Protein AF-A0A368GBN4-F1 (afdb_monomer)

Mean predicted aligned error: 14.67 Å

InterPro domains:
  IPR002645 STAS domain [PF01740] (17-72)
  IPR002645 STAS domain [PS50801] (1-72)
  IPR036513 STAS domain superfamily [G3DSA:3.30.750.24] (5-72)
  IPR036513 STAS domain superfamily [SSF52091] (21-71)

Secondary structure (DSSP, 8-state):
--------------------GGG--TT---EEEEE-TT-S---HHHHHHHHHHHHHHHHTTPEEEEES----

Organism: Ancylostoma caninum (NCBI:txid29170)

Sequence (72 aa):
MGLGSDKVESAEKDSSLERPDTLFKEGSLHFLIIECSAMAYCDYMAATAFNEVAKDCKDNGVILYIAGANGE

Foldseek 3Di:
DDDDDDDPDDDPPPPPPPPPPPPDDPPDAAEDEAECLVPPDADPVNVVVVVVVVVVCVVSNHHYHYHNPPDD

Solvent-accessible surface area (backbone atoms only — not comparable to full-atom values): 4958 Å² total; per-residue (Å²): 134,88,82,91,80,86,78,84,74,79,78,79,71,75,77,75,81,67,74,73,75,84,82,59,68,89,90,62,75,54,70,45,78,46,81,29,68,85,59,90,76,77,53,75,67,54,51,51,52,52,50,53,52,50,48,53,29,55,78,67,69,22,48,77,42,82,39,60,64,86,82,126

Radius of gyration: 24.75 Å; Cα contacts (8 Å, |Δi|>4): 42; chains: 1; bounding box: 44×35×73 Å

Nearest PDB structures (foldseek):
  6ki2-assembly1_B  TM=9.211E-01  e=1.192E-01  Synechocystis sp. PCC 6803
  5da0-assembly1_A  TM=8.065E-01  e=1.929E-01  Deinococcus geothermalis DSM 11300
  8iet-assembly1_B  TM=8.976E-01  e=5.051E-01  Homo sapiens
  5h6t-assembly1_A  TM=6.728E-01  e=8.754E-01  Microbacterium sp. HM58-2
  8xac-assembly1_C  TM=6.314E-01  e=1.865E+00  Pseudonocardia acaciae

pLDDT: mean 76.12, std 19.76, range [37.03, 97.62]

Structure (mmCIF, N/CA/C/O backbone):
data_AF-A0A368GBN4-F1
#
_entry.id   AF-A0A368GBN4-F1
#
loop_
_atom_site.group_PDB
_atom_site.id
_atom_site.type_symbol
_atom_site.label_atom_id
_atom_site.label_alt_id
_atom_site.label_comp_id
_atom_site.label_asym_id
_atom_site.label_entity_id
_atom_site.label_seq_id
_atom_site.pdbx_PDB_ins_code
_atom_site.Cartn_x
_atom_site.Cartn_y
_atom_site.Cartn_z
_atom_site.occupancy
_atom_site.B_iso_or_equiv
_atom_site.auth_seq_id
_atom_site.auth_comp_id
_atom_site.auth_asym_id
_atom_site.auth_atom_id
_atom_site.pdbx_PDB_model_num
ATOM 1 N N . MET A 1 1 ? -30.649 -19.723 60.042 1.00 37.31 1 MET A N 1
ATOM 2 C CA . MET A 1 1 ? -29.598 -20.747 59.856 1.00 37.31 1 MET A CA 1
ATOM 3 C C . MET A 1 1 ? -30.203 -21.804 58.938 1.00 37.31 1 MET A C 1
ATOM 5 O O . MET A 1 1 ? -31.176 -22.400 59.364 1.00 37.31 1 MET A O 1
ATOM 9 N N . GLY A 1 2 ? -29.979 -21.721 57.618 1.00 37.03 2 GLY A N 1
ATOM 10 C CA . GLY A 1 2 ? -29.067 -22.599 56.842 1.00 37.03 2 GLY A CA 1
ATOM 11 C C . GLY A 1 2 ? -29.810 -23.897 56.467 1.00 37.03 2 GLY A C 1
ATOM 12 O O . GLY A 1 2 ? -30.384 -24.497 57.359 1.00 37.03 2 GLY A O 1
ATOM 13 N N . LEU A 1 3 ? -29.938 -24.390 55.233 1.00 42.94 3 LEU A N 1
ATOM 14 C CA . LEU A 1 3 ? -29.167 -24.366 53.977 1.00 42.94 3 LEU A CA 1
ATOM 15 C C . LEU A 1 3 ? -30.211 -24.478 52.826 1.00 42.94 3 LEU A C 1
ATOM 17 O O . LEU A 1 3 ? -31.251 -25.090 53.031 1.00 42.94 3 LEU A O 1
ATOM 21 N N . GLY A 1 4 ? -30.101 -23.857 51.650 1.00 43.16 4 GLY A N 1
ATOM 22 C CA . GLY A 1 4 ? -28.994 -23.956 50.699 1.00 43.16 4 GLY A CA 1
ATOM 23 C C . GLY A 1 4 ? -29.217 -25.163 49.778 1.00 43.16 4 GLY A C 1
ATOM 24 O O . GLY A 1 4 ? -28.717 -26.246 50.063 1.00 43.16 4 GLY A O 1
ATOM 25 N N . SER A 1 5 ? -30.005 -25.012 48.713 1.00 53.28 5 SER A N 1
ATOM 26 C CA . SER A 1 5 ? -30.110 -25.996 47.623 1.00 53.28 5 SER A CA 1
ATOM 27 C C . SER A 1 5 ? -30.416 -25.257 46.325 1.00 53.28 5 SER A C 1
ATOM 29 O O . SER A 1 5 ? -31.555 -25.203 45.866 1.00 53.28 5 SER A O 1
ATOM 31 N N . ASP A 1 6 ? -29.373 -24.634 45.783 1.00 44.47 6 ASP A N 1
ATOM 32 C CA . ASP A 1 6 ? -29.365 -24.055 44.447 1.00 44.47 6 ASP A CA 1
ATOM 33 C C . ASP A 1 6 ? -29.535 -25.174 43.418 1.00 44.47 6 ASP A C 1
ATOM 35 O O . ASP A 1 6 ? -28.667 -26.030 43.230 1.00 44.47 6 ASP A O 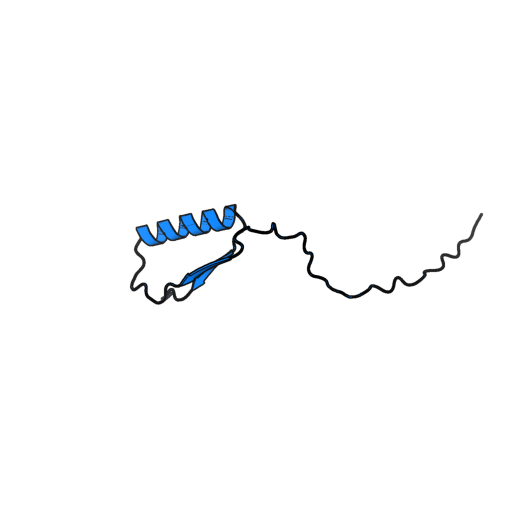1
ATOM 39 N N . LYS A 1 7 ? -30.691 -25.185 42.759 1.00 48.28 7 LYS A N 1
ATOM 40 C CA . LYS A 1 7 ? -30.933 -26.029 41.598 1.00 48.28 7 LYS A CA 1
ATOM 41 C C . LYS A 1 7 ? -30.312 -25.316 40.398 1.00 48.28 7 LYS A C 1
ATOM 43 O O . LYS A 1 7 ? -30.867 -24.350 39.886 1.00 48.28 7 LYS A O 1
ATOM 48 N N . VAL A 1 8 ? -29.121 -25.761 40.006 1.00 49.19 8 VAL A N 1
ATOM 49 C CA . VAL A 1 8 ? -28.437 -25.313 38.789 1.00 49.19 8 VAL A CA 1
ATOM 50 C C . VAL A 1 8 ? -29.223 -25.859 37.600 1.00 49.19 8 VAL A C 1
ATOM 52 O O . VAL A 1 8 ? -29.076 -27.021 37.230 1.00 49.19 8 VAL A O 1
ATOM 55 N N . GLU A 1 9 ? -30.121 -25.045 37.053 1.00 45.78 9 GLU A N 1
ATOM 56 C CA . GLU A 1 9 ? -30.819 -25.360 35.812 1.00 45.78 9 GLU A CA 1
ATOM 57 C C . GLU A 1 9 ? -29.909 -24.952 34.651 1.00 45.78 9 GLU A C 1
ATOM 59 O O . GLU A 1 9 ? -29.553 -23.784 34.486 1.00 45.78 9 GLU A O 1
ATOM 64 N N . SER A 1 10 ? -29.431 -25.967 33.932 1.00 46.38 10 SER A N 1
ATOM 65 C CA . SER A 1 10 ? -28.500 -25.865 32.818 1.00 46.38 10 SER A CA 1
ATOM 66 C C . SER A 1 10 ? -28.988 -24.849 31.793 1.00 46.38 10 SER A C 1
ATOM 68 O O . SER A 1 10 ? -29.956 -25.094 31.080 1.00 46.38 10 SER A O 1
ATOM 70 N N . ALA A 1 11 ? -28.280 -23.726 31.685 1.00 50.59 11 ALA A N 1
ATOM 71 C CA . ALA A 1 11 ? -28.362 -22.882 30.509 1.00 50.59 11 ALA A CA 1
ATOM 72 C C . ALA A 1 11 ? -27.798 -23.691 29.336 1.00 50.59 11 ALA A C 1
ATOM 74 O O . ALA A 1 11 ? -26.579 -23.810 29.182 1.00 50.59 11 ALA A O 1
ATOM 75 N N . GLU A 1 12 ? -28.688 -24.29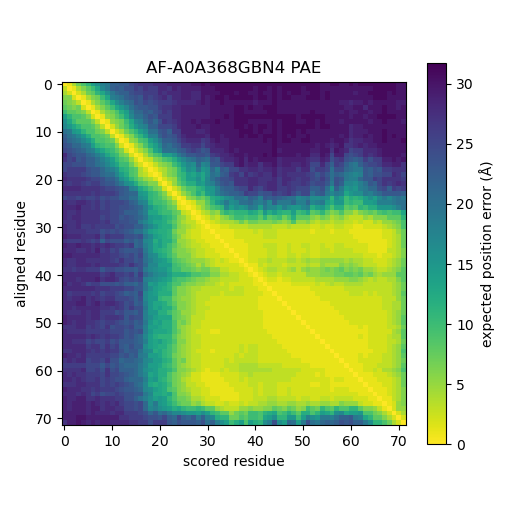3 28.548 1.00 53.00 12 GLU A N 1
ATOM 76 C CA . GLU A 1 12 ? -28.386 -24.722 27.190 1.00 53.00 12 GLU A CA 1
ATOM 77 C C . GLU A 1 12 ? -27.876 -23.481 26.456 1.00 53.00 12 GLU A C 1
ATOM 79 O O . GLU A 1 12 ? -28.634 -22.604 26.049 1.00 53.00 12 GLU A O 1
ATOM 84 N N . LYS A 1 13 ? -26.547 -23.346 26.409 1.00 52.72 13 LYS A N 1
ATOM 85 C CA . LYS A 1 13 ? -25.870 -22.363 25.577 1.00 52.72 13 LYS A CA 1
ATOM 86 C C . LYS A 1 13 ? -26.169 -22.759 24.146 1.00 52.72 13 LYS A C 1
ATOM 88 O O . LYS A 1 13 ? -25.489 -23.620 23.591 1.00 52.72 13 LYS A O 1
ATOM 93 N N . ASP A 1 14 ? -27.202 -22.128 23.611 1.00 52.47 14 ASP A N 1
ATOM 94 C CA . ASP A 1 14 ? -27.404 -21.941 22.189 1.00 52.47 14 ASP A CA 1
ATOM 95 C C . ASP A 1 14 ? -26.042 -21.560 21.593 1.00 52.47 14 ASP A C 1
ATOM 97 O O . ASP A 1 14 ? -25.462 -20.516 21.901 1.00 52.47 14 ASP A O 1
ATOM 101 N N . SER A 1 15 ? -25.431 -22.515 20.897 1.00 57.19 15 SER A N 1
ATOM 102 C CA . SER A 1 15 ? -24.083 -22.402 20.346 1.00 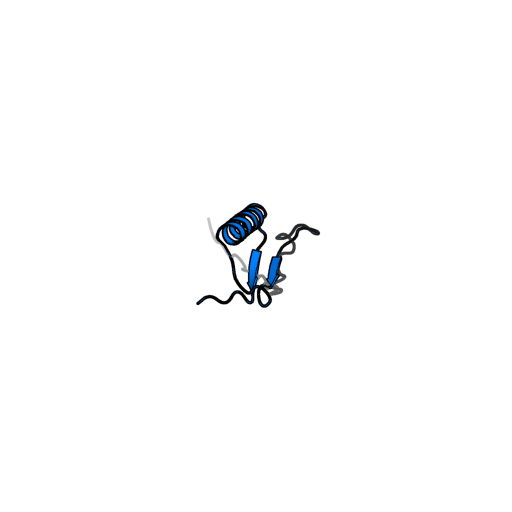57.19 15 SER A CA 1
ATOM 103 C C . SER A 1 15 ? -24.132 -21.861 18.924 1.00 57.19 15 SER A C 1
ATOM 105 O O . SER A 1 15 ? -23.258 -22.158 18.106 1.00 57.19 15 SER A O 1
ATOM 107 N N . SER A 1 16 ? -25.125 -21.019 18.628 1.00 57.47 16 SER A N 1
ATOM 108 C CA . SER A 1 16 ? -25.026 -20.106 17.508 1.00 57.47 16 SER A CA 1
ATOM 109 C C . SER A 1 16 ? -23.948 -19.075 17.861 1.00 57.47 16 SER A C 1
ATOM 111 O O . SER A 1 16 ? -24.156 -18.057 18.517 1.00 57.47 16 SER A O 1
ATOM 113 N N . LEU A 1 17 ? -22.712 -19.385 17.466 1.00 59.62 17 LEU A N 1
ATOM 114 C CA . LEU A 1 17 ? -21.643 -18.402 17.326 1.00 59.62 17 LEU A CA 1
ATOM 115 C C . LEU A 1 17 ? -22.039 -17.447 16.193 1.00 59.62 17 LEU A C 1
ATOM 117 O O . LEU A 1 17 ? -21.450 -17.466 15.114 1.00 59.62 17 LEU A O 1
ATOM 121 N N . GLU A 1 18 ? -23.077 -16.645 16.407 1.00 61.09 18 GLU A N 1
ATOM 122 C CA . GLU A 1 18 ? -23.383 -15.541 15.519 1.00 61.09 18 GLU A CA 1
ATOM 123 C C . GLU A 1 18 ? -22.262 -14.519 15.683 1.00 61.09 18 GLU A C 1
ATOM 125 O O . GLU A 1 18 ? -21.925 -14.071 16.785 1.00 61.09 18 GLU A O 1
ATOM 130 N N . ARG A 1 19 ? -21.598 -14.225 14.561 1.00 58.25 19 ARG A N 1
ATOM 131 C CA . ARG A 1 19 ? -20.573 -13.191 14.493 1.00 58.25 19 ARG A CA 1
ATOM 132 C C . ARG A 1 19 ? -21.222 -11.896 14.993 1.00 58.25 19 ARG A C 1
ATOM 134 O O . ARG A 1 19 ? -22.255 -11.531 14.448 1.00 58.25 19 ARG A O 1
ATOM 141 N N . PRO A 1 20 ? -20.654 -11.195 15.987 1.00 60.62 20 PRO A N 1
ATOM 142 C CA . PRO A 1 20 ? -21.263 -9.976 16.495 1.00 60.62 20 PRO A CA 1
ATOM 143 C C . PRO A 1 20 ? -21.442 -8.959 15.362 1.00 60.62 20 PRO A C 1
ATOM 145 O O . PRO A 1 20 ? -20.454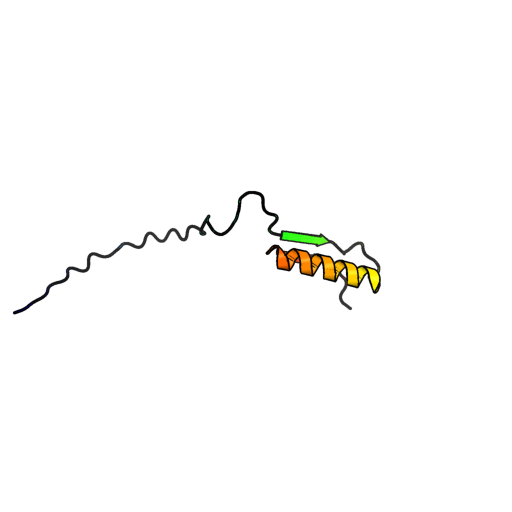 -8.450 14.826 1.00 60.62 20 PRO A O 1
ATOM 148 N N . ASP A 1 21 ? -22.694 -8.648 15.027 1.00 56.91 21 ASP A N 1
ATOM 149 C CA . ASP A 1 21 ? -23.053 -7.650 14.007 1.00 56.91 21 ASP A CA 1
ATOM 150 C C . ASP A 1 21 ? -22.634 -6.223 14.404 1.00 56.91 21 ASP A C 1
ATOM 152 O O . ASP A 1 21 ? -22.646 -5.298 13.599 1.00 56.91 21 ASP A O 1
ATOM 156 N N . THR A 1 22 ? -22.213 -6.023 15.654 1.00 54.97 22 THR A N 1
ATOM 157 C CA . THR A 1 22 ? -21.918 -4.707 16.232 1.00 54.97 22 THR A CA 1
ATOM 158 C C . THR A 1 22 ? -20.486 -4.219 16.021 1.00 54.97 22 THR A C 1
ATOM 160 O O . THR A 1 22 ? -20.161 -3.111 16.447 1.00 54.97 22 THR A O 1
ATOM 163 N N . LEU A 1 23 ? -19.616 -4.995 15.366 1.00 55.06 23 LEU A N 1
ATOM 164 C CA . LEU A 1 23 ? -18.234 -4.563 15.120 1.00 55.06 23 LEU A CA 1
ATOM 165 C C . LEU A 1 23 ? -18.093 -3.570 13.956 1.00 55.06 23 LEU A C 1
ATOM 167 O O . LEU A 1 23 ? -17.025 -2.975 13.812 1.00 55.06 23 LEU A O 1
ATOM 171 N N . PHE A 1 24 ? -19.127 -3.370 13.131 1.00 60.84 24 PHE A N 1
ATOM 172 C CA . PHE A 1 24 ? -18.967 -2.677 11.852 1.00 60.84 24 PHE A CA 1
ATOM 173 C C . PHE A 1 24 ? -20.098 -1.680 11.587 1.00 60.84 24 PHE A C 1
ATOM 175 O O . PHE A 1 24 ? -21.276 -2.022 11.632 1.00 60.84 24 PHE A O 1
ATOM 182 N N . LYS A 1 25 ? -19.734 -0.422 11.300 1.00 64.00 25 LYS A N 1
ATOM 183 C CA . LYS A 1 25 ? -20.681 0.572 10.787 1.00 64.00 25 LYS A CA 1
ATOM 184 C C . LYS A 1 25 ? -20.974 0.251 9.326 1.00 64.00 25 LYS A C 1
ATOM 186 O O . LYS A 1 25 ? -20.067 0.220 8.498 1.00 64.00 25 LYS A O 1
ATOM 191 N N . GLU A 1 26 ? -22.245 0.043 9.020 1.00 65.12 26 GLU A N 1
ATOM 192 C CA . GLU A 1 26 ? -22.723 -0.131 7.653 1.00 65.12 26 GLU A CA 1
ATOM 193 C C . GLU A 1 26 ? -22.251 1.052 6.779 1.00 65.12 26 GLU A C 1
ATOM 195 O O . GLU A 1 26 ? -22.448 2.217 7.130 1.00 65.12 26 GLU A O 1
ATOM 200 N N . GLY A 1 27 ? -21.546 0.755 5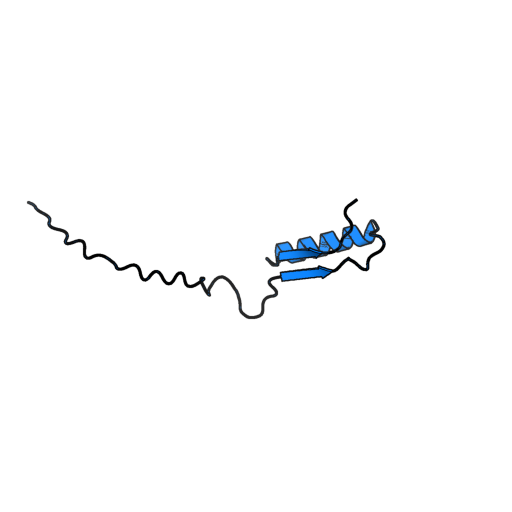.682 1.00 68.38 27 GLY A N 1
ATOM 201 C CA . GLY A 1 27 ? -21.012 1.757 4.750 1.00 68.38 27 GLY A CA 1
ATOM 202 C C . GLY A 1 27 ? -19.568 2.227 4.988 1.00 68.38 27 GLY A C 1
ATOM 203 O O . GLY A 1 27 ? -19.089 3.060 4.221 1.00 68.38 27 GLY A O 1
ATOM 204 N N . SER A 1 28 ? -18.843 1.713 5.991 1.00 75.38 28 SER A N 1
ATOM 205 C CA . SER A 1 28 ? -17.406 2.013 6.143 1.00 75.38 28 SER A CA 1
ATOM 206 C C . SER A 1 28 ? -16.522 1.088 5.297 1.00 75.38 28 SER A C 1
ATOM 208 O O . SER A 1 28 ? -16.754 -0.118 5.257 1.00 75.38 28 SER A O 1
ATOM 210 N N . LEU A 1 29 ? -15.483 1.629 4.650 1.00 80.19 29 LEU A N 1
ATOM 211 C CA . LEU A 1 29 ? -14.464 0.820 3.972 1.00 80.19 29 LEU A CA 1
ATOM 212 C C . LEU A 1 29 ? -13.709 -0.017 5.018 1.00 80.19 29 LEU A C 1
ATOM 214 O O . LEU A 1 29 ? -13.174 0.531 5.974 1.00 80.19 29 LEU A O 1
ATOM 218 N N . HIS A 1 30 ? -13.663 -1.337 4.839 1.00 86.50 30 HIS A N 1
ATOM 219 C CA . HIS A 1 30 ? -13.002 -2.251 5.785 1.00 86.50 30 HIS A CA 1
ATOM 220 C C . HIS A 1 30 ? -11.649 -2.751 5.288 1.00 86.50 30 HIS A C 1
ATOM 222 O O . HIS A 1 30 ? -10.741 -3.005 6.077 1.00 86.50 30 HIS A O 1
ATOM 228 N N . PHE A 1 31 ? -11.525 -2.891 3.971 1.00 92.12 31 PHE A N 1
ATOM 229 C CA . PHE A 1 31 ? -10.355 -3.444 3.315 1.00 92.12 31 PHE A CA 1
ATOM 230 C C . PHE A 1 31 ? -10.002 -2.591 2.106 1.00 92.12 31 PHE A C 1
ATOM 232 O O . PHE A 1 31 ? -10.884 -2.230 1.325 1.00 92.12 31 PHE A O 1
ATOM 239 N N . LEU A 1 32 ? -8.714 -2.321 1.934 1.00 93.75 32 LEU A N 1
ATOM 240 C CA . LEU A 1 32 ? -8.155 -1.765 0.711 1.00 93.75 32 LEU A CA 1
ATOM 241 C C . LEU A 1 32 ? -7.114 -2.746 0.181 1.00 93.75 32 LEU A C 1
ATOM 243 O O . LEU A 1 32 ? -6.201 -3.128 0.908 1.00 93.75 32 LEU A O 1
ATOM 247 N N . ILE A 1 33 ? -7.256 -3.167 -1.073 1.00 94.44 33 ILE A N 1
ATOM 248 C CA . ILE A 1 33 ? -6.275 -4.012 -1.755 1.00 94.44 33 ILE A CA 1
ATOM 249 C C . ILE A 1 33 ? -5.666 -3.184 -2.879 1.00 94.44 33 ILE A C 1
ATOM 251 O O . ILE A 1 33 ? -6.397 -2.680 -3.732 1.00 94.44 33 ILE A O 1
ATOM 255 N N . ILE A 1 34 ? -4.342 -3.055 -2.881 1.00 93.62 34 ILE A N 1
ATOM 256 C CA . ILE A 1 34 ? -3.594 -2.442 -3.977 1.00 93.62 34 ILE A CA 1
ATOM 257 C C . ILE A 1 34 ? -2.841 -3.552 -4.705 1.00 93.62 34 ILE A C 1
ATOM 259 O O . ILE A 1 34 ? -1.951 -4.182 -4.134 1.00 93.62 34 ILE A O 1
ATOM 263 N N . GLU A 1 35 ? -3.236 -3.804 -5.952 1.00 93.75 35 GLU A N 1
ATOM 264 C CA . GLU A 1 35 ? -2.592 -4.784 -6.825 1.00 93.75 35 GLU A CA 1
ATOM 265 C C . GLU A 1 35 ? -1.417 -4.138 -7.561 1.00 93.75 35 GLU A C 1
ATOM 267 O O . GLU A 1 35 ? -1.588 -3.211 -8.357 1.00 93.75 35 GLU A O 1
ATOM 272 N N . CYS A 1 36 ? -0.220 -4.635 -7.278 1.00 93.31 36 CYS A N 1
ATOM 273 C CA . CYS A 1 36 ? 1.042 -4.064 -7.718 1.00 93.31 36 CYS A CA 1
ATOM 274 C C . CYS A 1 36 ? 1.745 -4.913 -8.780 1.00 93.31 36 CYS A C 1
ATOM 276 O O . CYS A 1 36 ? 2.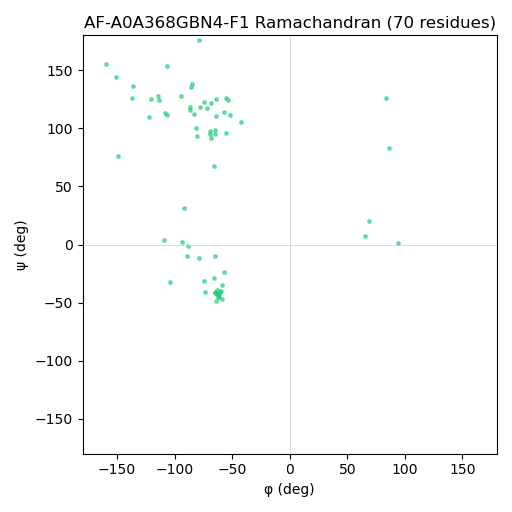830 -4.527 -9.203 1.00 93.31 36 CYS A O 1
ATOM 278 N N . SER A 1 37 ? 1.155 -6.015 -9.265 1.00 92.06 37 SER A N 1
ATOM 279 C CA . SER A 1 37 ? 1.798 -6.901 -10.251 1.00 92.06 37 SER A CA 1
ATOM 280 C C . SER A 1 37 ? 2.215 -6.205 -11.553 1.00 92.06 37 SER A C 1
ATOM 282 O O . SER A 1 37 ? 3.087 -6.693 -12.266 1.00 92.06 37 SER A O 1
ATOM 284 N N . ALA A 1 38 ? 1.574 -5.084 -11.897 1.00 90.94 38 ALA A N 1
ATOM 285 C CA . ALA A 1 38 ? 1.910 -4.274 -13.067 1.00 90.94 38 ALA A CA 1
ATOM 286 C C . ALA A 1 38 ? 2.962 -3.182 -12.783 1.00 90.94 38 ALA A C 1
ATOM 288 O O . ALA A 1 38 ? 3.442 -2.542 -13.720 1.00 90.94 38 ALA A O 1
ATOM 289 N N . MET A 1 39 ? 3.319 -2.934 -11.517 1.00 88.56 39 MET A N 1
ATOM 290 C CA . MET A 1 39 ? 4.361 -1.968 -11.174 1.00 88.56 39 MET A CA 1
ATOM 291 C C . 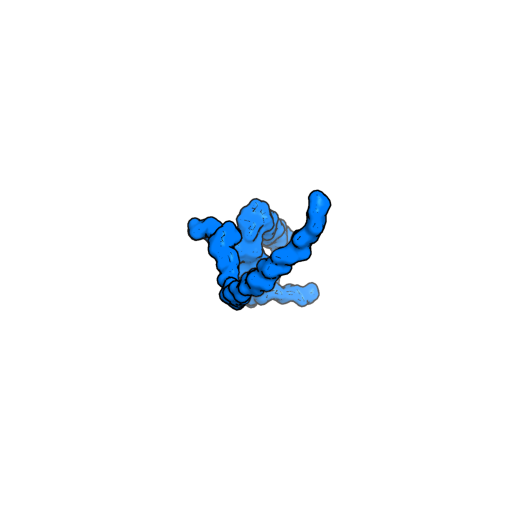MET A 1 39 ? 5.743 -2.572 -11.409 1.00 88.56 39 MET A C 1
ATOM 293 O O . MET A 1 39 ? 6.139 -3.537 -10.764 1.00 88.56 39 MET A O 1
ATOM 297 N N . ALA A 1 40 ? 6.499 -1.953 -12.316 1.00 86.88 40 ALA A N 1
ATOM 298 C CA . ALA A 1 40 ? 7.863 -2.369 -12.626 1.00 86.88 40 ALA A CA 1
ATOM 299 C C . ALA A 1 40 ? 8.881 -1.979 -11.535 1.00 86.88 40 ALA A C 1
ATOM 301 O O . ALA A 1 40 ? 9.882 -2.665 -11.361 1.00 86.88 40 ALA A O 1
ATOM 302 N N . TYR A 1 41 ? 8.654 -0.868 -10.828 1.00 85.25 41 TYR A N 1
ATOM 303 C CA . TYR A 1 41 ? 9.536 -0.349 -9.780 1.00 85.25 41 TYR A CA 1
ATOM 304 C C . TYR A 1 41 ? 8.765 0.601 -8.848 1.00 85.25 41 TYR A C 1
ATOM 306 O O . TYR A 1 41 ? 7.778 1.208 -9.265 1.00 85.25 41 TYR A O 1
ATOM 314 N N . CYS A 1 42 ? 9.233 0.747 -7.605 1.00 89.56 42 CYS A N 1
ATOM 315 C CA . CYS A 1 42 ? 8.717 1.691 -6.615 1.00 89.56 42 CYS A CA 1
ATOM 316 C C . CYS A 1 42 ? 9.859 2.613 -6.169 1.00 89.56 42 CYS A C 1
ATOM 318 O O . CYS A 1 42 ? 10.797 2.166 -5.506 1.00 89.56 42 CYS A O 1
ATOM 320 N N . ASP A 1 43 ? 9.806 3.885 -6.569 1.00 93.44 43 ASP A N 1
ATOM 321 C CA . ASP A 1 43 ? 10.796 4.877 -6.153 1.00 93.44 43 ASP A CA 1
ATOM 322 C C . ASP A 1 43 ? 10.526 5.389 -4.727 1.00 93.44 43 ASP A C 1
ATOM 324 O O . ASP A 1 43 ? 9.536 5.042 -4.081 1.00 93.44 43 ASP A O 1
ATOM 328 N N . TYR A 1 44 ? 11.419 6.236 -4.213 1.00 94.56 44 TYR A N 1
ATOM 329 C CA . TYR A 1 44 ? 11.274 6.801 -2.870 1.00 94.56 44 TYR A CA 1
ATOM 330 C C . TYR A 1 44 ? 9.967 7.595 -2.688 1.00 94.56 44 TYR A C 1
ATOM 332 O O . TYR A 1 44 ? 9.364 7.570 -1.611 1.00 94.56 44 TYR A O 1
ATOM 340 N N . MET A 1 45 ? 9.508 8.291 -3.731 1.00 96.38 45 MET A N 1
ATOM 341 C CA . MET A 1 45 ? 8.287 9.093 -3.669 1.00 96.38 45 MET A CA 1
ATOM 342 C C . MET A 1 45 ? 7.045 8.201 -3.659 1.00 96.38 45 MET A C 1
ATOM 344 O O . MET A 1 45 ? 6.138 8.434 -2.862 1.00 96.38 45 MET A O 1
ATOM 348 N N . ALA A 1 46 ? 7.031 7.143 -4.467 1.00 92.44 46 ALA A N 1
ATOM 349 C CA . ALA A 1 46 ? 5.998 6.120 -4.465 1.00 92.44 46 ALA A CA 1
ATOM 350 C C . ALA A 1 46 ? 5.948 5.395 -3.113 1.00 92.44 46 ALA A C 1
ATOM 352 O O . ALA A 1 46 ? 4.873 5.267 -2.531 1.00 92.44 46 ALA A O 1
ATOM 353 N N . ALA A 1 47 ? 7.098 5.011 -2.552 1.00 93.00 47 ALA A N 1
ATOM 354 C CA . ALA A 1 47 ? 7.173 4.399 -1.227 1.00 93.00 47 ALA A CA 1
ATOM 355 C C . ALA A 1 47 ? 6.626 5.331 -0.132 1.00 93.00 47 ALA A C 1
ATOM 357 O O . ALA A 1 47 ? 5.881 4.899 0.747 1.00 93.00 47 ALA A O 1
ATOM 358 N N . THR A 1 48 ? 6.940 6.627 -0.209 1.00 97.00 48 THR A N 1
ATOM 359 C CA . THR A 1 48 ? 6.400 7.633 0.715 1.00 97.00 48 THR A CA 1
ATOM 360 C C . THR A 1 48 ? 4.881 7.747 0.580 1.00 97.00 48 THR A C 1
ATOM 362 O O . THR A 1 48 ? 4.178 7.758 1.587 1.00 97.00 48 THR A O 1
ATOM 365 N N . ALA A 1 49 ? 4.356 7.750 -0.647 1.00 94.94 49 ALA A N 1
ATOM 366 C CA . ALA A 1 49 ? 2.916 7.773 -0.887 1.00 94.94 49 ALA A CA 1
ATOM 367 C C . ALA A 1 49 ? 2.214 6.524 -0.327 1.00 94.94 49 ALA A C 1
ATOM 369 O O . ALA A 1 49 ? 1.184 6.650 0.333 1.00 94.94 49 ALA A O 1
ATOM 370 N N . PHE A 1 50 ? 2.789 5.330 -0.510 1.00 94.44 50 PHE A N 1
ATOM 371 C CA . PHE A 1 50 ? 2.265 4.101 0.094 1.00 94.44 50 PHE A CA 1
ATOM 372 C C . PHE A 1 50 ? 2.228 4.171 1.620 1.00 94.44 50 PHE A C 1
ATOM 374 O O . PHE A 1 50 ? 1.252 3.731 2.224 1.00 94.44 50 PHE A O 1
ATOM 381 N N . ASN A 1 51 ? 3.252 4.754 2.245 1.00 95.00 51 ASN A N 1
ATOM 382 C CA . ASN A 1 51 ? 3.293 4.920 3.695 1.00 95.00 51 ASN A CA 1
ATOM 383 C C . ASN A 1 51 ? 2.196 5.865 4.204 1.00 95.00 51 ASN A C 1
ATOM 385 O O . ASN A 1 51 ? 1.571 5.567 5.222 1.00 95.00 51 ASN A O 1
ATOM 389 N N . GLU A 1 52 ? 1.925 6.964 3.498 1.00 97.62 52 GLU A N 1
ATOM 390 C CA . GLU A 1 52 ? 0.826 7.870 3.856 1.00 97.62 52 GLU A CA 1
ATOM 391 C C . GLU A 1 52 ? -0.539 7.180 3.712 1.00 97.62 52 GLU A C 1
ATOM 393 O O . GLU A 1 52 ? -1.370 7.270 4.615 1.00 97.62 52 GLU A O 1
ATOM 398 N N . VAL A 1 53 ? -0.749 6.399 2.643 1.00 95.56 53 VAL A N 1
ATOM 399 C CA . VAL A 1 53 ? -1.975 5.597 2.470 1.00 95.56 53 VAL A CA 1
ATOM 400 C C . VAL A 1 53 ? -2.115 4.546 3.574 1.00 95.56 53 VAL A C 1
ATOM 402 O O . VAL A 1 53 ? -3.200 4.365 4.125 1.00 95.56 53 VAL A O 1
ATOM 405 N N . ALA A 1 54 ? -1.028 3.862 3.934 1.00 95.38 54 ALA A N 1
ATOM 406 C CA . ALA A 1 54 ? -1.031 2.866 5.002 1.00 95.38 54 ALA A CA 1
ATOM 407 C C . ALA A 1 54 ? -1.360 3.485 6.365 1.00 95.38 54 ALA A C 1
ATOM 409 O O . ALA A 1 54 ? -2.097 2.891 7.156 1.00 95.38 54 ALA A O 1
ATOM 410 N N . LYS A 1 55 ? -0.840 4.687 6.631 1.00 96.88 55 LYS A N 1
ATOM 411 C CA . LYS A 1 55 ? -1.143 5.449 7.839 1.00 96.88 55 LYS A CA 1
ATOM 412 C C . LYS A 1 55 ? -2.616 5.847 7.889 1.00 96.88 55 LYS A C 1
ATOM 414 O O . LYS A 1 55 ? -3.259 5.572 8.894 1.00 96.88 55 LYS A O 1
ATOM 419 N N . ASP A 1 56 ? -3.158 6.400 6.807 1.00 95.56 56 ASP A N 1
ATOM 420 C CA . ASP A 1 56 ? -4.575 6.767 6.741 1.00 95.56 56 ASP A CA 1
ATOM 421 C C . ASP A 1 56 ? -5.487 5.540 6.915 1.00 95.56 56 ASP A C 1
ATOM 423 O O . ASP A 1 56 ? -6.433 5.568 7.701 1.00 95.56 56 ASP A O 1
ATOM 427 N N . CYS A 1 57 ? -5.156 4.406 6.284 1.00 94.69 57 CYS A N 1
ATOM 428 C CA . CYS A 1 57 ? -5.890 3.154 6.488 1.00 94.69 57 CYS A CA 1
ATOM 429 C C . CYS A 1 57 ? -5.878 2.729 7.962 1.00 94.69 57 CYS A C 1
ATOM 431 O O . CYS A 1 57 ? -6.925 2.422 8.529 1.00 94.69 57 CYS A O 1
ATOM 433 N N . LYS A 1 58 ? -4.708 2.765 8.608 1.00 92.19 58 LYS A N 1
ATOM 434 C CA . LYS A 1 58 ? -4.561 2.428 10.027 1.00 92.19 58 LYS A CA 1
ATOM 435 C C . LYS A 1 58 ? -5.380 3.356 10.925 1.00 92.19 58 LYS A C 1
ATOM 437 O O . LYS A 1 58 ? -6.060 2.864 11.825 1.00 92.19 58 LYS A O 1
ATOM 442 N N . ASP A 1 59 ? -5.326 4.661 10.679 1.00 94.06 59 ASP A N 1
ATOM 443 C CA . ASP A 1 59 ? -6.028 5.674 11.474 1.00 94.06 59 ASP A CA 1
ATOM 444 C C . ASP A 1 59 ? -7.558 5.532 11.349 1.00 94.06 59 ASP A C 1
ATOM 446 O O . ASP A 1 59 ? -8.287 5.800 12.305 1.00 94.06 59 ASP A O 1
ATOM 450 N N . ASN A 1 60 ? -8.043 5.018 10.214 1.00 90.62 60 ASN A N 1
ATOM 451 C CA . ASN A 1 60 ? -9.459 4.741 9.962 1.00 90.62 60 ASN A CA 1
ATOM 452 C C . ASN A 1 60 ? -9.891 3.293 10.281 1.00 90.62 60 ASN A C 1
ATOM 454 O O . ASN A 1 60 ? -11.050 2.937 10.066 1.00 90.62 60 ASN A O 1
ATOM 458 N N . GLY A 1 61 ? -8.993 2.442 10.790 1.00 90.56 61 GLY A N 1
ATOM 459 C CA . GLY A 1 61 ? -9.296 1.035 11.086 1.00 90.56 61 GLY A CA 1
ATOM 460 C C . GLY A 1 61 ? -9.526 0.159 9.845 1.00 90.56 61 GLY A C 1
ATOM 461 O O . GLY A 1 61 ? -10.133 -0.907 9.949 1.00 90.56 61 GLY A O 1
ATOM 462 N N . VAL A 1 62 ? -9.048 0.599 8.681 1.00 93.19 62 VAL A N 1
ATOM 463 C CA . VAL A 1 62 ? -9.072 -0.135 7.410 1.00 93.19 62 VAL A CA 1
ATOM 464 C C . VAL A 1 62 ? -7.849 -1.046 7.338 1.00 93.19 62 VAL A C 1
ATOM 466 O O . VAL A 1 62 ? -6.721 -0.636 7.614 1.00 93.19 62 VAL A O 1
ATOM 469 N N . ILE A 1 63 ? -8.049 -2.290 6.912 1.00 92.94 63 ILE A N 1
ATOM 470 C CA . ILE A 1 63 ? -6.956 -3.231 6.662 1.00 92.94 63 ILE A CA 1
ATOM 471 C C . ILE A 1 63 ? -6.446 -3.028 5.230 1.00 92.94 63 ILE A C 1
ATOM 473 O O . ILE A 1 63 ? -7.186 -3.224 4.265 1.00 92.94 63 ILE A O 1
ATOM 477 N N . LEU A 1 64 ? -5.174 -2.649 5.091 1.00 94.75 64 LEU A N 1
ATOM 478 C CA . LEU A 1 64 ? -4.499 -2.498 3.800 1.00 94.75 64 LEU A CA 1
ATOM 4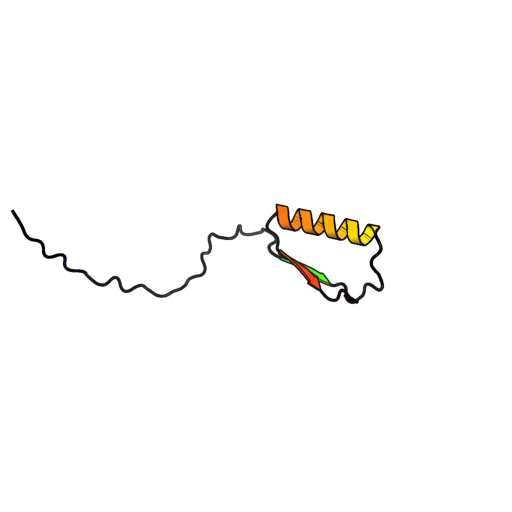79 C C . LEU A 1 64 ? -3.743 -3.781 3.419 1.00 94.75 64 LEU A C 1
ATOM 481 O O . LEU A 1 64 ? -2.905 -4.259 4.182 1.00 94.75 64 LEU A O 1
ATOM 485 N N . TYR A 1 65 ? -3.987 -4.285 2.209 1.00 94.31 65 TYR A N 1
ATOM 486 C CA . TYR A 1 65 ? -3.223 -5.353 1.566 1.00 94.31 65 TYR A CA 1
ATOM 487 C C . TYR A 1 65 ? -2.502 -4.814 0.328 1.00 94.31 65 TYR A C 1
ATOM 489 O O . TYR A 1 65 ? -3.127 -4.237 -0.560 1.00 94.31 65 TYR A O 1
ATOM 497 N N . ILE A 1 66 ? -1.191 -5.042 0.249 1.00 91.50 66 ILE A N 1
ATOM 498 C CA . ILE A 1 66 ? -0.385 -4.767 -0.945 1.00 91.50 66 ILE A CA 1
ATOM 499 C C . ILE A 1 66 ? -0.058 -6.119 -1.579 1.00 91.50 66 ILE A C 1
ATOM 501 O O . ILE A 1 66 ? 0.656 -6.925 -0.984 1.00 91.50 66 ILE A O 1
ATOM 505 N N . ALA A 1 67 ? -0.626 -6.387 -2.752 1.00 91.81 67 ALA A N 1
ATOM 506 C CA . ALA A 1 67 ? -0.478 -7.644 -3.481 1.00 91.81 67 ALA A CA 1
ATOM 507 C C . ALA A 1 67 ? 0.439 -7.457 -4.694 1.00 91.81 67 ALA A C 1
ATOM 509 O O . ALA A 1 67 ? 0.573 -6.348 -5.197 1.00 91.81 67 ALA A O 1
ATOM 510 N N . GLY A 1 68 ? 1.107 -8.520 -5.145 1.00 88.50 68 GLY A N 1
ATO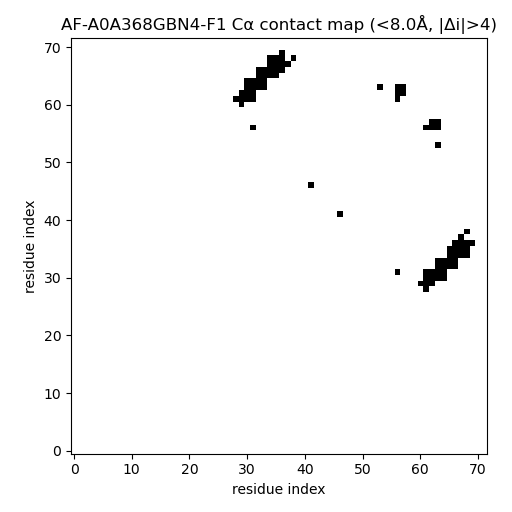M 511 C CA . GLY A 1 68 ? 1.902 -8.490 -6.381 1.00 88.50 68 GLY A CA 1
ATOM 512 C C . GLY A 1 68 ? 3.135 -7.577 -6.362 1.00 88.50 68 GLY A C 1
ATOM 513 O O . GLY A 1 68 ? 3.770 -7.403 -7.397 1.00 88.50 68 GLY A O 1
ATOM 514 N N . ALA A 1 69 ? 3.498 -6.994 -5.215 1.00 81.19 69 ALA A N 1
ATOM 515 C CA . ALA A 1 69 ? 4.763 -6.289 -5.069 1.00 81.19 69 ALA A CA 1
ATOM 516 C C . ALA A 1 69 ? 5.899 -7.321 -5.056 1.00 81.19 69 ALA A C 1
ATOM 518 O O . ALA A 1 69 ? 5.955 -8.172 -4.167 1.00 81.19 69 ALA A O 1
ATOM 519 N N . ASN A 1 70 ? 6.793 -7.254 -6.042 1.00 73.00 70 ASN A N 1
ATOM 520 C CA . ASN A 1 70 ? 7.998 -8.077 -6.056 1.00 73.00 70 ASN A CA 1
ATOM 521 C C . ASN A 1 70 ? 8.924 -7.596 -4.933 1.00 73.00 70 ASN A C 1
ATOM 523 O O . ASN A 1 70 ? 9.618 -6.592 -5.075 1.00 73.00 70 ASN A O 1
ATOM 527 N N . GLY A 1 71 ? 8.874 -8.280 -3.791 1.00 63.06 71 GLY A N 1
ATOM 528 C CA . GLY A 1 71 ? 9.881 -8.160 -2.747 1.00 63.06 71 GLY A CA 1
ATOM 529 C C . GLY A 1 71 ? 11.077 -9.014 -3.135 1.00 63.06 71 GLY A C 1
ATOM 530 O O . GLY A 1 71 ? 11.062 -10.217 -2.880 1.00 63.06 71 GLY A O 1
ATOM 531 N N . GLU A 1 72 ? 12.061 -8.411 -3.796 1.00 49.91 72 GLU A N 1
ATOM 532 C CA . GLU A 1 72 ? 13.424 -8.954 -3.807 1.00 49.91 72 GLU A CA 1
ATOM 533 C C . GLU A 1 72 ? 14.161 -8.556 -2.524 1.00 49.91 72 GLU A C 1
ATOM 535 O O . GLU A 1 72 ? 14.024 -7.384 -2.096 1.00 49.91 72 GLU A O 1
#